Protein AF-A0A975QQ14-F1 (afdb_monomer_lite)

Structure (mmCIF, N/CA/C/O backbone):
data_AF-A0A975QQ14-F1
#
_entry.id   AF-A0A975QQ14-F1
#
loop_
_atom_site.group_PDB
_atom_site.id
_atom_site.type_symbol
_atom_site.label_atom_id
_atom_site.label_alt_id
_atom_site.label_comp_id
_atom_site.label_asym_id
_atom_site.label_entity_id
_atom_site.label_seq_id
_atom_site.pdbx_PDB_ins_code
_atom_site.Cartn_x
_atom_site.Cartn_y
_atom_site.Cartn_z
_atom_site.occupancy
_atom_site.B_iso_or_equiv
_atom_site.auth_seq_id
_atom_site.auth_comp_id
_atom_site.auth_asym_id
_atom_site.auth_atom_id
_atom_site.pdbx_PDB_model_num
ATOM 1 N N . MET A 1 1 ? 20.817 8.142 -42.019 1.00 62.75 1 MET A N 1
ATOM 2 C CA . MET A 1 1 ? 20.335 9.208 -41.110 1.00 62.75 1 MET A CA 1
ATOM 3 C C . MET A 1 1 ? 19.045 8.810 -40.383 1.00 62.75 1 MET A C 1
ATOM 5 O O . MET A 1 1 ? 19.084 8.703 -39.169 1.00 62.75 1 MET A O 1
ATOM 9 N N . LEU A 1 2 ? 17.953 8.478 -41.088 1.00 71.00 2 LEU A N 1
ATOM 10 C CA . LEU A 1 2 ? 16.637 8.171 -40.483 1.00 71.00 2 LEU A CA 1
ATOM 11 C C . LEU A 1 2 ? 16.588 6.920 -39.574 1.00 71.00 2 LEU A C 1
ATOM 13 O O . LEU A 1 2 ? 15.889 6.915 -38.569 1.00 71.00 2 LEU A O 1
ATOM 17 N N . GLN A 1 3 ? 17.365 5.876 -39.881 1.00 73.00 3 GLN A N 1
ATOM 18 C CA . GLN A 1 3 ? 17.420 4.628 -39.096 1.00 73.00 3 GLN A CA 1
ATOM 19 C C . GLN A 1 3 ? 17.860 4.849 -37.635 1.00 73.00 3 GLN A C 1
ATOM 21 O O . GLN A 1 3 ? 17.290 4.269 -36.715 1.00 73.00 3 GLN A O 1
ATOM 26 N N . PHE A 1 4 ? 18.842 5.729 -37.410 1.00 78.75 4 PHE A N 1
ATOM 27 C CA . PHE A 1 4 ? 19.365 6.033 -36.071 1.00 78.75 4 PHE A CA 1
ATOM 28 C C . PHE A 1 4 ? 18.338 6.795 -35.222 1.00 78.75 4 PHE A C 1
ATOM 30 O O . PHE A 1 4 ? 18.225 6.577 -34.019 1.00 78.75 4 PHE A O 1
ATOM 37 N N . GLN A 1 5 ? 17.543 7.649 -35.870 1.00 84.44 5 GLN A N 1
ATOM 38 C CA . GLN A 1 5 ? 16.475 8.424 -35.244 1.00 84.44 5 GLN A CA 1
ATOM 39 C C . GLN A 1 5 ? 15.338 7.535 -34.728 1.00 84.44 5 GLN A C 1
ATOM 41 O O . GLN A 1 5 ? 14.829 7.774 -33.636 1.00 84.44 5 GLN A O 1
ATOM 46 N N . ILE A 1 6 ? 14.978 6.486 -35.476 1.00 87.88 6 ILE A N 1
ATOM 47 C CA . ILE A 1 6 ? 13.914 5.547 -35.091 1.00 87.88 6 ILE A CA 1
ATOM 48 C C . ILE A 1 6 ? 14.301 4.789 -33.813 1.00 87.88 6 ILE A C 1
ATOM 50 O O . ILE A 1 6 ? 13.507 4.720 -32.879 1.00 87.88 6 ILE A O 1
ATOM 54 N N . TRP A 1 7 ? 15.537 4.289 -33.722 1.00 85.50 7 TRP A N 1
ATOM 55 C CA . TRP A 1 7 ? 16.033 3.606 -32.520 1.00 85.50 7 TRP A CA 1
ATOM 56 C C . TRP A 1 7 ? 16.075 4.514 -31.288 1.00 85.50 7 TRP A C 1
ATOM 58 O O . TRP A 1 7 ? 15.669 4.101 -30.202 1.00 85.50 7 TRP A O 1
ATOM 68 N N . LEU A 1 8 ? 16.517 5.762 -31.459 1.00 88.19 8 LEU A N 1
ATOM 69 C CA . LEU A 1 8 ? 16.557 6.757 -30.384 1.00 88.19 8 LEU A CA 1
ATOM 70 C C . LEU A 1 8 ? 15.144 7.079 -29.869 1.00 88.19 8 LEU A C 1
ATOM 72 O O . LEU A 1 8 ? 14.920 7.153 -28.662 1.00 88.19 8 LEU A O 1
ATOM 76 N N . PHE A 1 9 ? 14.177 7.192 -30.781 1.00 90.00 9 PHE A N 1
ATOM 77 C CA . PHE A 1 9 ? 12.775 7.431 -30.449 1.00 90.00 9 PHE A CA 1
ATOM 78 C C . PHE A 1 9 ? 12.156 6.265 -29.664 1.00 90.00 9 PHE A C 1
ATOM 80 O O . PHE A 1 9 ? 11.525 6.480 -28.628 1.00 90.00 9 PHE A O 1
ATOM 87 N N . VAL A 1 10 ? 12.398 5.025 -30.103 1.00 90.88 10 VAL A N 1
ATOM 88 C CA . VAL A 1 10 ? 11.944 3.815 -29.396 1.00 90.88 10 VAL A CA 1
ATOM 89 C C . VAL A 1 10 ? 12.548 3.744 -27.991 1.00 90.88 10 VAL A C 1
ATOM 91 O O . VAL A 1 10 ? 11.835 3.465 -27.027 1.00 90.88 10 VAL A O 1
ATOM 94 N N . LEU A 1 11 ? 13.837 4.055 -27.844 1.00 91.00 11 LEU A N 1
ATOM 95 C CA . LEU A 1 11 ? 14.526 4.013 -26.554 1.00 91.00 11 LEU A CA 1
ATOM 96 C C . LEU A 1 11 ? 13.965 5.052 -25.568 1.00 91.00 11 LEU A C 1
ATOM 98 O O . LEU A 1 11 ? 13.733 4.729 -24.403 1.00 91.00 11 LEU A O 1
ATOM 102 N N . ILE A 1 12 ? 13.670 6.267 -26.039 1.00 92.88 12 ILE A N 1
ATOM 103 C CA . ILE A 1 12 ? 13.040 7.320 -25.227 1.00 92.88 12 ILE A CA 1
ATOM 104 C C . ILE A 1 12 ? 11.629 6.913 -24.785 1.00 92.88 12 ILE A C 1
ATOM 106 O O . ILE A 1 12 ? 11.278 7.109 -23.620 1.00 92.88 12 ILE A O 1
ATOM 110 N N . ILE A 1 13 ? 10.825 6.319 -25.673 1.00 93.94 13 ILE A N 1
ATOM 111 C CA . ILE A 1 13 ? 9.484 5.825 -25.320 1.00 93.94 13 ILE A CA 1
ATOM 112 C C . ILE A 1 13 ? 9.572 4.782 -24.205 1.00 93.94 13 ILE A C 1
ATOM 114 O O . ILE A 1 13 ? 8.877 4.902 -23.194 1.00 93.94 13 ILE A O 1
ATOM 118 N N . VAL A 1 14 ? 10.460 3.796 -24.348 1.00 94.75 14 VAL A N 1
ATOM 119 C CA . VAL A 1 14 ? 10.649 2.745 -23.338 1.00 94.75 14 VAL A CA 1
ATOM 120 C C . VAL A 1 14 ? 11.091 3.350 -22.005 1.00 94.75 14 VAL A C 1
ATOM 122 O O . VAL A 1 14 ? 10.519 3.025 -20.964 1.00 94.75 14 VAL A O 1
ATOM 125 N N . LEU A 1 15 ? 12.045 4.283 -22.026 1.00 94.19 15 LEU A N 1
ATOM 126 C CA . LEU A 1 15 ? 12.518 4.958 -20.818 1.00 94.19 15 LEU A CA 1
ATOM 127 C C . LEU A 1 15 ? 11.388 5.734 -20.121 1.00 94.19 15 LEU A C 1
ATOM 129 O O . LEU A 1 15 ? 11.234 5.646 -18.905 1.00 94.19 15 LEU A O 1
ATOM 133 N N . THR A 1 16 ? 10.561 6.448 -20.886 1.00 94.38 16 THR A N 1
ATOM 134 C CA . THR A 1 16 ? 9.457 7.260 -20.349 1.00 94.38 16 THR A CA 1
ATOM 135 C C . THR A 1 16 ? 8.368 6.385 -19.731 1.00 94.38 16 THR A C 1
ATOM 137 O O . THR A 1 16 ? 7.823 6.732 -18.684 1.00 94.38 16 THR A O 1
ATOM 140 N N . ILE A 1 17 ? 8.092 5.217 -20.316 1.00 95.75 17 ILE A N 1
ATOM 141 C CA . ILE A 1 17 ? 7.165 4.230 -19.746 1.00 95.75 17 ILE A CA 1
ATOM 142 C C . ILE A 1 17 ? 7.700 3.700 -18.413 1.00 95.75 17 ILE A C 1
ATOM 144 O O . ILE A 1 17 ? 6.967 3.673 -17.424 1.00 95.75 17 ILE A O 1
ATOM 148 N N . VAL A 1 18 ? 8.981 3.327 -18.353 1.00 95.81 18 VAL A N 1
ATOM 149 C CA . VAL A 1 18 ? 9.604 2.823 -17.117 1.00 95.81 18 VAL A CA 1
ATOM 150 C C . VAL A 1 18 ? 9.567 3.888 -16.020 1.00 95.81 18 VAL A C 1
ATOM 152 O O . VAL A 1 18 ? 9.148 3.612 -14.894 1.00 95.81 18 VAL A O 1
ATOM 155 N N . VAL A 1 19 ? 9.942 5.122 -16.356 1.00 95.56 19 VAL A N 1
ATOM 156 C CA . VAL A 1 19 ? 9.913 6.259 -15.428 1.00 95.56 19 VAL A CA 1
ATOM 157 C C . VAL A 1 19 ? 8.481 6.570 -14.979 1.00 95.56 19 VAL A C 1
ATOM 159 O O . VAL A 1 19 ? 8.247 6.771 -13.786 1.00 95.56 19 VAL A O 1
ATOM 162 N N . GLY A 1 20 ? 7.508 6.534 -15.892 1.00 94.50 20 GLY A N 1
ATOM 163 C CA . GLY A 1 20 ? 6.093 6.758 -15.600 1.00 94.50 20 GLY A CA 1
ATOM 164 C C . GLY A 1 20 ? 5.497 5.706 -14.664 1.00 94.50 20 GLY A C 1
ATOM 165 O O . GLY A 1 20 ? 4.783 6.060 -13.726 1.00 94.50 20 GLY A O 1
ATOM 166 N N . ILE A 1 21 ? 5.841 4.428 -14.846 1.00 95.44 21 ILE A N 1
ATOM 167 C CA . ILE A 1 21 ? 5.401 3.344 -13.953 1.00 95.44 21 ILE A CA 1
ATOM 168 C C . ILE A 1 21 ? 6.005 3.516 -12.556 1.00 95.44 21 ILE A C 1
ATOM 170 O O . ILE A 1 21 ? 5.288 3.406 -11.559 1.00 95.44 21 ILE A O 1
ATOM 174 N N . LEU A 1 22 ? 7.304 3.819 -12.461 1.00 95.31 22 LEU A N 1
ATOM 175 C CA . LEU A 1 22 ? 7.982 4.008 -11.175 1.00 95.31 22 LEU A CA 1
ATOM 176 C C . LEU A 1 22 ? 7.406 5.197 -10.393 1.00 95.31 22 LEU A C 1
ATOM 178 O O . LEU A 1 22 ? 7.091 5.065 -9.205 1.00 95.31 22 LEU A O 1
ATOM 182 N N . LEU A 1 23 ? 7.218 6.336 -11.064 1.00 94.50 23 LEU A N 1
ATOM 183 C CA . LEU A 1 23 ? 6.596 7.523 -10.474 1.00 94.50 23 LEU A CA 1
ATOM 184 C C . LEU A 1 23 ? 5.133 7.268 -10.103 1.00 94.50 23 LEU A C 1
ATOM 186 O O . LEU A 1 23 ? 4.730 7.556 -8.973 1.00 94.50 23 LEU A O 1
ATOM 190 N N . GLY A 1 24 ? 4.355 6.669 -11.006 1.00 93.25 24 GLY A N 1
ATOM 191 C CA . GLY A 1 24 ? 2.949 6.339 -10.781 1.00 93.25 24 GLY A CA 1
ATOM 192 C C . GLY A 1 24 ? 2.753 5.411 -9.583 1.00 93.25 24 GLY A C 1
ATOM 193 O O . GLY A 1 24 ? 1.923 5.689 -8.717 1.00 93.25 24 GLY A O 1
ATOM 194 N N . PHE A 1 25 ? 3.574 4.364 -9.459 1.00 93.75 25 PHE A N 1
ATOM 195 C CA . PHE A 1 25 ? 3.528 3.443 -8.323 1.00 93.75 25 PHE A CA 1
ATOM 196 C C . PHE A 1 25 ? 3.860 4.135 -6.995 1.00 93.75 25 PHE A C 1
ATOM 198 O O . PHE A 1 25 ? 3.203 3.891 -5.977 1.00 93.75 25 PHE A O 1
ATOM 205 N N . PHE A 1 26 ? 4.869 5.010 -6.982 1.00 91.75 26 PHE A N 1
ATOM 206 C CA . PHE A 1 26 ? 5.273 5.705 -5.762 1.00 91.75 26 PHE A CA 1
ATOM 207 C C . PHE A 1 26 ? 4.194 6.680 -5.278 1.00 91.75 26 PHE A C 1
ATOM 209 O O . PHE A 1 26 ? 3.861 6.702 -4.087 1.00 91.75 26 PHE A O 1
ATOM 216 N N . ILE A 1 27 ? 3.612 7.434 -6.212 1.00 90.62 27 ILE A N 1
ATOM 217 C CA . ILE A 1 27 ? 2.510 8.360 -5.952 1.00 90.62 27 ILE A CA 1
ATOM 218 C C . ILE A 1 27 ? 1.289 7.580 -5.457 1.00 90.62 27 ILE A C 1
ATOM 220 O O . ILE A 1 27 ? 0.832 7.825 -4.339 1.00 90.62 27 ILE A O 1
ATOM 224 N N . ALA A 1 28 ? 0.817 6.586 -6.214 1.00 91.19 28 ALA A N 1
ATOM 225 C CA . ALA A 1 28 ? -0.349 5.781 -5.849 1.00 91.19 28 ALA A CA 1
ATOM 226 C C . ALA A 1 28 ? -0.201 5.158 -4.454 1.00 91.19 28 ALA A C 1
ATOM 228 O O . ALA A 1 28 ? -1.117 5.231 -3.634 1.00 91.19 28 ALA A O 1
ATOM 229 N N . ARG A 1 29 ? 0.986 4.631 -4.124 1.00 84.94 29 ARG A N 1
ATOM 230 C CA . ARG A 1 29 ? 1.266 4.079 -2.792 1.00 84.94 29 ARG A CA 1
ATOM 231 C C . ARG A 1 29 ? 1.134 5.123 -1.681 1.00 84.94 29 ARG A C 1
ATOM 233 O O . ARG A 1 29 ? 0.572 4.813 -0.629 1.00 84.94 29 ARG A O 1
ATOM 240 N N . LYS A 1 30 ? 1.668 6.332 -1.880 1.00 86.38 30 LYS A N 1
ATOM 241 C CA . LYS A 1 30 ? 1.597 7.414 -0.884 1.00 86.38 30 LYS A CA 1
ATOM 242 C C . LYS A 1 30 ? 0.154 7.879 -0.681 1.00 86.38 30 LYS A C 1
ATOM 244 O O . LYS A 1 30 ? -0.277 8.020 0.462 1.00 86.38 30 LYS A O 1
ATOM 249 N N . TYR A 1 31 ? -0.592 8.051 -1.771 1.00 86.00 31 TYR A N 1
ATOM 250 C CA . TYR A 1 31 ? -2.009 8.416 -1.724 1.00 86.00 31 TYR A CA 1
ATOM 251 C C . TYR A 1 31 ? -2.855 7.340 -1.039 1.00 86.00 31 TYR A C 1
ATOM 253 O O . TYR A 1 31 ? -3.642 7.671 -0.158 1.00 86.00 31 TYR A O 1
ATOM 261 N N . MET A 1 32 ? -2.634 6.058 -1.344 1.00 83.62 32 MET A N 1
ATOM 262 C CA . MET A 1 32 ? -3.353 4.950 -0.703 1.00 83.62 32 MET A CA 1
ATOM 263 C C . MET A 1 32 ? -3.102 4.905 0.809 1.00 83.62 32 MET A C 1
ATOM 265 O O . MET A 1 32 ? -4.033 4.748 1.592 1.00 83.62 32 MET A O 1
ATOM 269 N N . MET A 1 33 ? -1.850 5.083 1.242 1.00 81.44 33 MET A N 1
ATOM 270 C CA . MET A 1 33 ? -1.522 5.142 2.670 1.00 81.44 33 MET A CA 1
ATOM 271 C C . MET A 1 33 ? -2.168 6.335 3.374 1.00 81.44 33 MET A C 1
ATOM 273 O O . MET A 1 33 ? -2.577 6.194 4.522 1.00 81.44 33 MET A O 1
ATOM 277 N N . LYS A 1 34 ? -2.258 7.492 2.710 1.00 81.44 34 LYS A N 1
ATOM 278 C CA . LYS A 1 34 ? -2.945 8.666 3.257 1.00 81.44 34 LYS A CA 1
ATOM 279 C C . LYS A 1 34 ? -4.451 8.414 3.375 1.00 81.44 34 LYS A C 1
ATOM 281 O O . LYS A 1 34 ? -5.008 8.596 4.448 1.00 81.44 34 LYS A O 1
ATOM 286 N N . TYR A 1 35 ? -5.065 7.868 2.328 1.00 80.50 35 TYR A N 1
ATOM 287 C CA . TYR A 1 35 ? -6.484 7.514 2.321 1.00 80.50 35 TYR A CA 1
ATOM 288 C C . TYR A 1 35 ? -6.862 6.537 3.447 1.00 80.50 35 TYR A C 1
ATOM 290 O O . TYR A 1 35 ? -7.845 6.760 4.143 1.00 80.50 35 TYR A O 1
ATOM 298 N N . LEU A 1 36 ? -6.052 5.496 3.676 1.00 78.62 36 LEU A N 1
ATOM 299 C CA . LEU A 1 36 ? -6.280 4.517 4.749 1.00 78.62 36 LEU A CA 1
ATOM 300 C C . LEU A 1 36 ? -6.087 5.085 6.163 1.00 78.62 36 LEU A C 1
ATOM 302 O O . LEU A 1 36 ? -6.578 4.495 7.122 1.00 78.62 36 LEU A O 1
ATOM 306 N N . LYS A 1 37 ? -5.335 6.182 6.311 1.00 73.56 37 LYS A N 1
ATOM 307 C CA . LYS A 1 37 ? -5.213 6.902 7.588 1.00 73.56 37 LYS A CA 1
ATOM 308 C C . LYS A 1 37 ? -6.434 7.780 7.840 1.00 73.56 37 LYS A C 1
ATOM 310 O O . LYS A 1 37 ? -6.921 7.811 8.962 1.00 73.56 37 LYS A O 1
ATOM 315 N N . ASP A 1 38 ? -6.918 8.453 6.799 1.00 77.06 38 ASP A N 1
ATOM 316 C CA . ASP A 1 38 ? -8.066 9.358 6.890 1.00 77.06 38 ASP A CA 1
ATOM 317 C C . ASP A 1 38 ? -9.396 8.582 7.024 1.00 77.06 38 ASP A C 1
ATOM 319 O O . ASP A 1 38 ? -10.312 9.045 7.697 1.00 77.06 38 ASP A O 1
ATOM 323 N N . ASN A 1 39 ? -9.493 7.379 6.440 1.00 76.56 39 ASN A N 1
ATOM 324 C CA . ASN A 1 39 ? -10.613 6.444 6.599 1.00 76.56 39 ASN A CA 1
ATOM 325 C C . ASN A 1 39 ? -10.088 5.076 7.071 1.00 76.56 39 ASN A C 1
ATOM 327 O O . ASN A 1 39 ? -9.683 4.258 6.235 1.00 76.56 39 ASN A O 1
ATOM 331 N N . PRO A 1 40 ? -10.053 4.812 8.392 1.00 71.44 40 PRO A N 1
ATOM 332 C CA . PRO A 1 40 ? -9.469 3.587 8.918 1.00 71.44 40 PRO A CA 1
ATOM 333 C C . PRO A 1 40 ? -10.215 2.353 8.381 1.00 71.44 40 PRO A C 1
ATOM 335 O O . PRO A 1 40 ? -11.443 2.304 8.436 1.00 71.44 40 PRO A O 1
ATOM 338 N N . PRO A 1 41 ? -9.497 1.321 7.896 1.00 71.31 41 PRO A N 1
ATOM 339 C CA . PRO A 1 41 ? -10.113 0.144 7.277 1.00 71.31 41 PRO A CA 1
ATOM 340 C C . PRO A 1 41 ? -10.872 -0.747 8.270 1.00 71.31 41 PRO A C 1
ATOM 342 O O . PRO A 1 41 ? -11.589 -1.652 7.853 1.00 71.31 41 PRO A O 1
ATOM 345 N N . ILE A 1 42 ? -10.689 -0.531 9.575 1.00 77.88 42 ILE A N 1
ATOM 346 C CA . ILE A 1 42 ? -11.351 -1.288 10.633 1.00 77.88 42 ILE A CA 1
ATOM 347 C C . ILE A 1 42 ? -12.196 -0.317 11.455 1.00 77.88 42 ILE A C 1
ATOM 349 O O . ILE A 1 42 ? -11.663 0.609 12.061 1.00 77.88 42 ILE A O 1
ATOM 353 N N . THR A 1 43 ? -13.509 -0.544 11.461 1.00 82.38 43 THR A N 1
ATOM 354 C CA . THR A 1 43 ? -14.514 0.193 12.241 1.00 82.38 43 THR A CA 1
ATOM 355 C C . THR A 1 43 ? -15.100 -0.702 13.338 1.00 82.38 43 THR A C 1
ATOM 357 O O . THR A 1 43 ? -14.942 -1.925 13.303 1.00 82.38 43 THR A O 1
ATOM 360 N N . GLU A 1 44 ? -15.802 -0.114 14.313 1.00 82.62 44 GLU A N 1
ATOM 361 C CA . GLU A 1 44 ? -16.447 -0.867 15.405 1.00 82.62 44 GLU A CA 1
ATOM 362 C C . GLU A 1 44 ? -17.426 -1.935 14.878 1.00 82.62 44 GLU A C 1
ATOM 364 O O . GLU A 1 44 ? -17.453 -3.047 15.404 1.00 82.62 44 GLU A O 1
ATOM 369 N N . ASP A 1 45 ? -18.152 -1.649 13.793 1.00 86.06 45 ASP A N 1
ATOM 370 C CA . ASP A 1 45 ? -19.078 -2.594 13.153 1.00 86.06 45 ASP A CA 1
ATOM 371 C C . ASP A 1 45 ? -18.370 -3.750 12.444 1.00 86.06 45 ASP A C 1
ATOM 373 O O . ASP A 1 45 ? -18.827 -4.894 12.518 1.00 86.06 45 ASP A O 1
ATOM 377 N N . ILE A 1 46 ? -17.222 -3.495 11.806 1.00 87.00 46 ILE A N 1
ATOM 378 C CA . ILE A 1 46 ? -16.402 -4.566 11.224 1.00 87.00 46 ILE A CA 1
ATOM 379 C C . ILE A 1 46 ? -15.873 -5.466 12.341 1.00 87.00 46 ILE A C 1
ATOM 381 O O . ILE A 1 46 ? -15.934 -6.687 12.217 1.00 87.00 46 ILE A O 1
ATOM 385 N N . VAL A 1 47 ? -15.418 -4.892 13.460 1.00 87.75 47 VAL A N 1
ATOM 386 C CA . VAL A 1 47 ? -14.959 -5.669 14.624 1.00 87.75 47 VAL A CA 1
ATOM 387 C C . VAL A 1 47 ? -16.102 -6.454 15.261 1.00 87.75 47 VAL A C 1
ATOM 389 O O . VAL A 1 47 ? -15.922 -7.624 15.603 1.00 87.75 47 VAL A O 1
ATOM 392 N N . ARG A 1 48 ? -17.290 -5.856 15.383 1.00 87.00 48 ARG A N 1
ATOM 393 C CA . ARG A 1 48 ? -18.497 -6.542 15.856 1.00 87.00 48 ARG A CA 1
ATOM 394 C C . ARG A 1 48 ? -18.821 -7.732 14.961 1.00 87.00 48 ARG A C 1
ATOM 396 O O . ARG A 1 48 ? -19.025 -8.829 15.473 1.00 87.00 48 ARG A O 1
ATOM 403 N N . THR A 1 49 ? -18.821 -7.527 13.647 1.00 88.81 49 THR A N 1
ATOM 404 C CA . THR A 1 49 ? -19.132 -8.567 12.661 1.00 88.81 49 THR A CA 1
ATOM 405 C C . THR A 1 49 ? -18.065 -9.660 12.653 1.00 88.81 49 THR A C 1
ATOM 407 O O . THR A 1 49 ? -18.411 -10.835 12.666 1.00 88.81 49 THR A O 1
ATOM 410 N N . MET A 1 50 ? -16.778 -9.308 12.735 1.00 86.94 50 MET A N 1
ATOM 411 C CA . MET A 1 50 ? -15.679 -10.271 12.881 1.00 86.94 50 MET A CA 1
ATOM 412 C C . MET A 1 50 ? -15.830 -11.127 14.142 1.00 86.94 50 MET A C 1
ATOM 414 O O . MET A 1 50 ? -15.681 -12.344 14.081 1.00 86.94 50 MET A O 1
ATOM 418 N N . MET A 1 51 ? -16.151 -10.521 15.289 1.00 85.06 51 MET A N 1
ATOM 419 C CA . MET A 1 51 ? -16.349 -11.276 16.533 1.00 85.06 51 MET A CA 1
ATOM 420 C C . MET A 1 51 ? -17.623 -12.126 16.498 1.00 85.06 51 MET A C 1
ATOM 422 O O . MET A 1 51 ? -17.608 -13.260 16.979 1.00 85.06 51 MET A O 1
ATOM 426 N N . ALA A 1 52 ? -18.691 -11.616 15.885 1.00 88.88 52 ALA A N 1
ATOM 427 C CA . ALA A 1 52 ? -19.936 -12.349 15.688 1.00 88.88 52 ALA A CA 1
ATOM 428 C C . ALA A 1 52 ? -19.746 -13.563 14.761 1.00 88.88 52 ALA A C 1
ATOM 430 O O . ALA A 1 52 ? -20.274 -14.634 15.052 1.00 88.88 52 ALA A O 1
ATOM 431 N N . GLN A 1 53 ? -18.928 -13.442 13.707 1.00 86.56 53 GLN A N 1
ATOM 432 C CA . GLN A 1 53 ? -18.552 -14.562 12.831 1.00 86.56 53 GLN A CA 1
ATOM 433 C C . GLN A 1 53 ? -17.817 -15.681 13.580 1.00 86.56 53 GLN A C 1
ATOM 435 O O . GLN A 1 53 ? -17.903 -16.841 13.191 1.00 86.56 53 GLN A O 1
ATOM 440 N N . MET A 1 54 ? -17.136 -15.363 14.683 1.00 85.12 54 MET A N 1
ATOM 441 C CA . MET A 1 54 ? -16.477 -16.349 15.546 1.00 85.12 54 MET A CA 1
ATOM 442 C C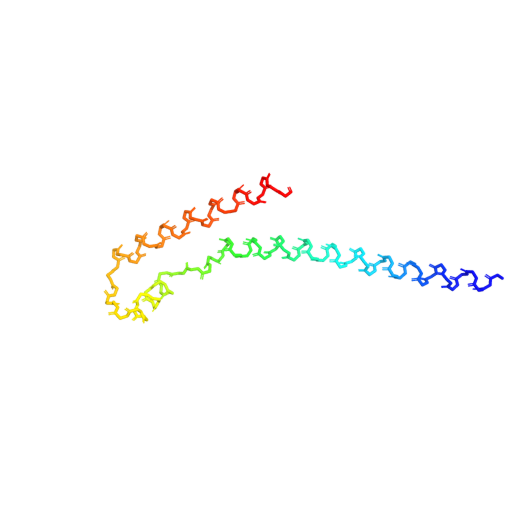 . MET A 1 54 ? -17.425 -16.990 16.577 1.00 85.12 54 MET A C 1
ATOM 444 O O . MET A 1 54 ? -16.960 -17.652 17.504 1.00 85.12 54 MET A O 1
ATOM 448 N N . GLY A 1 55 ? -18.741 -16.774 16.466 1.00 81.81 55 GLY A N 1
ATOM 449 C CA . GLY A 1 55 ? -19.740 -17.342 17.378 1.00 81.81 55 GLY A CA 1
ATOM 450 C C . GLY A 1 55 ? -19.748 -16.707 18.772 1.00 81.81 55 GLY A C 1
ATOM 451 O O . GLY A 1 55 ? -20.328 -17.262 19.703 1.00 81.81 55 GLY A O 1
ATOM 452 N N . ARG A 1 56 ? -19.101 -15.547 18.943 1.00 76.38 56 ARG A N 1
ATOM 453 C CA . ARG A 1 56 ? -19.125 -14.778 20.192 1.00 76.38 56 ARG A CA 1
ATOM 454 C C . ARG A 1 56 ? -20.130 -13.646 20.079 1.00 76.38 56 ARG A C 1
ATOM 456 O O . ARG A 1 56 ? -20.073 -12.880 19.127 1.00 76.38 56 ARG A O 1
ATOM 463 N N . THR A 1 57 ? -20.993 -13.484 21.078 1.00 77.69 57 THR A N 1
ATOM 464 C CA . THR A 1 57 ? -21.828 -12.284 21.224 1.00 77.69 57 THR A CA 1
ATOM 465 C C . THR A 1 57 ? -20.939 -11.112 21.657 1.00 77.69 57 THR A C 1
ATOM 467 O O . THR A 1 57 ? -20.451 -11.113 22.792 1.00 77.69 57 THR A O 1
ATOM 470 N N . PRO A 1 58 ? -20.664 -10.133 20.782 1.00 76.62 58 PRO A N 1
ATOM 471 C CA . PRO A 1 58 ? -19.706 -9.077 21.081 1.00 76.62 58 PRO A CA 1
ATOM 472 C C . PRO A 1 58 ? -20.272 -8.099 22.121 1.00 76.62 58 PRO A C 1
ATOM 474 O O . PRO A 1 58 ? -21.352 -7.545 21.934 1.00 76.62 58 PRO A O 1
ATOM 477 N N . SER A 1 59 ? -19.531 -7.849 23.206 1.00 85.25 59 SER A N 1
ATOM 478 C CA . SER A 1 59 ? -19.818 -6.748 24.138 1.00 85.25 59 SER A CA 1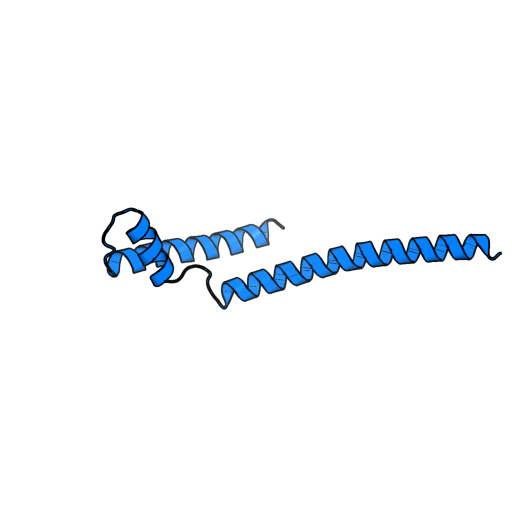
ATOM 479 C C . SER A 1 59 ? -19.162 -5.451 23.650 1.00 85.25 59 SER A C 1
ATOM 481 O O . SER A 1 59 ? -17.990 -5.467 23.269 1.00 85.25 59 SER A O 1
ATOM 483 N N . GLU A 1 60 ? -19.856 -4.310 23.739 1.00 85.44 60 GLU A N 1
ATOM 484 C CA . GLU A 1 60 ? -19.335 -2.980 23.352 1.00 85.44 60 GLU A CA 1
ATOM 485 C C . GLU A 1 60 ? -17.953 -2.667 23.945 1.00 85.44 60 GLU A C 1
ATOM 487 O O . GLU A 1 60 ? -17.100 -2.052 23.304 1.00 85.44 60 GLU A O 1
ATOM 492 N N . LYS A 1 61 ? -17.701 -3.113 25.181 1.00 86.94 61 LYS A N 1
ATOM 493 C CA . LYS A 1 61 ? -16.413 -2.901 25.855 1.00 86.94 61 LYS A CA 1
ATOM 494 C C . LYS A 1 61 ? -15.288 -3.700 25.194 1.00 86.94 61 LYS A C 1
ATOM 496 O O . LYS A 1 61 ? -14.186 -3.182 25.029 1.00 86.94 61 LYS A O 1
ATOM 501 N N . GLN A 1 62 ? -15.574 -4.936 24.785 1.00 83.44 62 GLN A N 1
ATOM 502 C CA . GLN A 1 62 ? -14.615 -5.790 24.084 1.00 83.44 62 GLN A CA 1
ATOM 503 C C . GLN A 1 62 ? -14.335 -5.263 22.675 1.00 83.44 62 GLN A C 1
ATOM 505 O O . GLN A 1 62 ? -13.173 -5.212 22.281 1.00 83.44 62 GLN A O 1
ATOM 510 N N . VAL A 1 63 ? -15.360 -4.783 21.957 1.00 88.44 63 VAL A N 1
ATOM 511 C CA . VAL A 1 63 ? -15.198 -4.121 20.647 1.00 88.44 63 VAL A CA 1
ATOM 512 C 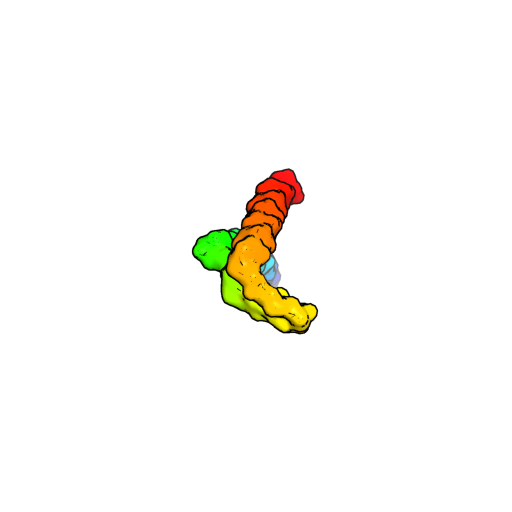C . VAL A 1 63 ? -14.226 -2.949 20.755 1.00 88.44 63 VAL A C 1
ATOM 514 O O . VAL A 1 63 ? -13.238 -2.904 20.023 1.00 88.44 63 VAL A O 1
ATOM 517 N N . ARG A 1 64 ? -14.431 -2.047 21.723 1.00 89.94 64 ARG A N 1
ATOM 518 C CA . ARG A 1 64 ? -13.541 -0.890 21.929 1.00 89.94 64 ARG A CA 1
ATOM 519 C C . ARG A 1 64 ? -12.118 -1.294 22.317 1.00 89.94 64 ARG A C 1
ATOM 521 O O . ARG A 1 64 ? -11.159 -0.684 21.846 1.00 89.94 64 ARG A O 1
ATOM 528 N N . GLN A 1 65 ? -11.959 -2.327 23.145 1.00 88.88 65 GLN A N 1
ATOM 529 C CA . GLN A 1 65 ? -10.639 -2.838 23.526 1.00 88.88 65 GLN A CA 1
ATOM 530 C C . GLN A 1 65 ? -9.887 -3.420 22.320 1.00 88.88 65 GLN A C 1
ATOM 532 O O . GLN A 1 65 ? -8.698 -3.149 22.142 1.00 88.88 65 GLN A O 1
ATOM 537 N N . VAL A 1 66 ? -10.583 -4.172 21.467 1.00 88.38 66 VAL A N 1
ATOM 538 C CA . VAL A 1 66 ? -10.018 -4.727 20.232 1.00 88.38 66 VAL A CA 1
ATOM 539 C C . VAL A 1 66 ? -9.665 -3.608 19.253 1.00 88.38 66 VAL A C 1
ATOM 541 O O . VAL A 1 66 ? -8.533 -3.566 18.777 1.00 88.38 66 VAL A O 1
ATOM 544 N N . MET A 1 67 ? -10.564 -2.649 19.029 1.00 88.31 67 MET A N 1
ATOM 545 C CA . MET A 1 67 ? -10.311 -1.473 18.187 1.00 88.31 67 MET A CA 1
ATOM 546 C C . MET A 1 67 ? -9.067 -0.694 18.629 1.00 88.31 67 MET A C 1
ATOM 548 O O . MET A 1 67 ? -8.225 -0.345 17.803 1.00 88.31 67 MET A O 1
ATOM 552 N N . LYS A 1 68 ? -8.889 -0.486 19.940 1.00 87.75 68 LYS A N 1
ATOM 553 C CA . LYS A 1 68 ? -7.699 0.178 20.493 1.00 87.75 68 LYS A CA 1
ATOM 554 C C . LYS A 1 68 ? -6.406 -0.598 20.205 1.00 87.75 68 LYS A C 1
ATOM 556 O O . LYS A 1 68 ? -5.401 0.010 19.842 1.00 87.75 68 LYS A O 1
ATOM 561 N N . ASN A 1 69 ? -6.434 -1.926 20.335 1.00 86.56 69 ASN A N 1
ATOM 562 C CA . ASN A 1 69 ? -5.287 -2.794 20.034 1.00 86.56 69 ASN A CA 1
ATOM 563 C C . ASN A 1 69 ? -4.963 -2.859 18.535 1.00 86.56 69 ASN A C 1
ATOM 565 O O . ASN A 1 69 ? -3.815 -3.070 18.148 1.00 86.56 69 ASN A O 1
ATOM 569 N N . ILE A 1 70 ? -5.977 -2.707 17.689 1.00 85.25 70 ILE A N 1
ATOM 570 C CA . ILE A 1 70 ? -5.835 -2.675 16.237 1.00 85.25 70 ILE A CA 1
ATOM 571 C C . ILE A 1 70 ? -5.211 -1.345 15.795 1.00 85.25 70 ILE A C 1
ATOM 573 O O . ILE A 1 70 ? -4.225 -1.345 15.053 1.00 85.25 70 ILE A O 1
ATOM 577 N N . ASN A 1 71 ? -5.717 -0.218 16.303 1.00 82.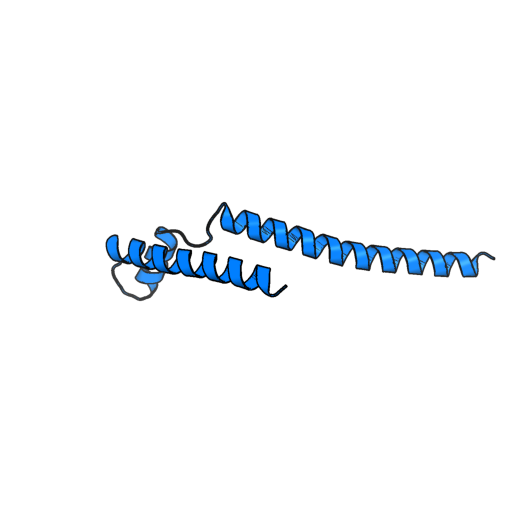31 71 ASN A N 1
ATOM 578 C CA . ASN A 1 71 ? -5.186 1.111 15.989 1.00 82.31 71 ASN A CA 1
ATOM 579 C C . ASN A 1 71 ? -3.714 1.251 16.400 1.00 82.31 71 ASN A C 1
ATOM 581 O O . ASN A 1 71 ? -2.896 1.704 15.599 1.00 82.31 71 ASN A O 1
ATOM 585 N N . SER A 1 72 ? -3.342 0.769 17.591 1.00 79.94 72 SER A N 1
ATOM 586 C CA . SER A 1 72 ? -1.946 0.808 18.047 1.00 79.94 72 SER A CA 1
ATOM 587 C C . SER A 1 72 ? -1.002 -0.015 17.156 1.00 79.94 72 SER A C 1
ATOM 589 O O . SER A 1 72 ? 0.138 0.388 16.914 1.00 79.94 72 SER A O 1
ATOM 591 N N . GLN A 1 73 ? -1.469 -1.136 16.592 1.00 78.88 73 GLN A N 1
ATOM 592 C CA . GLN A 1 73 ? -0.690 -1.928 15.635 1.00 78.88 73 GLN A CA 1
ATOM 593 C C . GLN A 1 73 ? -0.528 -1.236 14.276 1.00 78.88 73 GLN A C 1
ATOM 595 O O . GLN A 1 73 ? 0.554 -1.321 13.680 1.00 78.88 73 GLN A O 1
ATOM 600 N N . TYR A 1 74 ? -1.563 -0.554 13.774 1.00 75.81 74 TYR A N 1
ATOM 601 C CA . TYR A 1 74 ? -1.483 0.189 12.512 1.00 75.81 74 TYR A CA 1
ATOM 602 C C . TYR A 1 74 ? -0.520 1.375 12.599 1.00 75.81 74 TYR A C 1
ATOM 604 O O . TYR A 1 74 ? 0.298 1.563 11.690 1.00 75.81 74 TYR A O 1
ATOM 612 N N . GLU A 1 75 ? -0.541 2.128 13.699 1.00 66.62 75 GLU A N 1
ATOM 613 C CA . GLU A 1 75 ? 0.399 3.231 13.930 1.00 66.62 75 GLU A CA 1
ATOM 614 C C . GLU A 1 75 ? 1.845 2.730 14.048 1.00 66.62 75 GLU A C 1
ATOM 616 O O . GLU A 1 75 ? 2.743 3.236 13.365 1.00 66.62 75 GLU A O 1
ATOM 621 N N . PHE A 1 76 ? 2.072 1.657 14.812 1.00 60.25 76 PHE A N 1
ATOM 622 C CA . PHE A 1 76 ? 3.402 1.069 14.984 1.00 60.25 76 PHE A CA 1
ATOM 623 C C . PHE A 1 76 ? 3.977 0.498 13.674 1.00 60.25 76 PHE A C 1
ATOM 625 O O . PHE A 1 76 ? 5.156 0.701 13.362 1.00 60.25 76 PHE A O 1
ATOM 632 N N . LYS A 1 77 ? 3.155 -0.180 12.853 1.00 59.00 77 LYS A N 1
ATOM 633 C CA . LYS A 1 77 ? 3.577 -0.657 11.521 1.00 59.00 77 LYS A CA 1
ATOM 634 C C . LYS A 1 77 ? 3.890 0.496 10.571 1.00 59.00 77 LYS A C 1
ATOM 636 O O . LYS A 1 77 ? 4.825 0.369 9.781 1.00 59.00 77 LYS A O 1
ATOM 641 N N . SER A 1 78 ? 3.143 1.595 10.643 1.00 58.25 78 SER A N 1
ATOM 642 C CA . SER A 1 78 ? 3.376 2.783 9.815 1.00 58.25 78 SER A CA 1
ATOM 643 C C . SER A 1 78 ? 4.723 3.432 10.149 1.00 58.25 78 SER A C 1
ATOM 645 O O . SER A 1 78 ? 5.544 3.617 9.251 1.00 58.25 78 SER A O 1
ATOM 647 N N . ALA A 1 79 ? 5.007 3.646 11.439 1.00 58.53 79 ALA A N 1
ATOM 648 C CA . ALA A 1 79 ? 6.254 4.252 11.912 1.00 58.53 79 ALA A CA 1
ATOM 649 C C . ALA A 1 79 ? 7.502 3.387 11.636 1.00 58.53 79 ALA A C 1
ATOM 651 O O . ALA A 1 79 ? 8.577 3.904 11.327 1.00 58.53 79 ALA A O 1
ATOM 652 N N . LYS A 1 80 ? 7.384 2.053 11.704 1.00 53.56 80 LYS A N 1
ATOM 653 C CA . LYS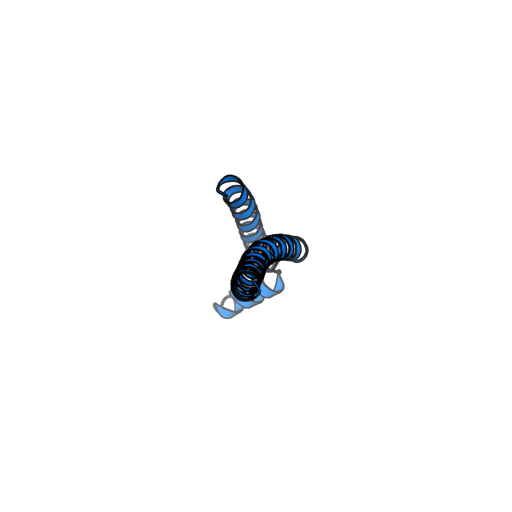 A 1 80 ? 8.517 1.138 11.463 1.00 53.56 80 LYS A CA 1
ATOM 654 C C . LYS A 1 80 ? 8.810 0.915 9.972 1.00 53.56 80 LYS A C 1
ATOM 656 O O . LYS A 1 80 ? 9.950 0.632 9.612 1.00 53.56 80 LYS A O 1
ATOM 661 N N . LYS A 1 81 ? 7.802 1.034 9.097 1.00 53.38 81 LYS A N 1
ATOM 662 C CA . LYS A 1 81 ? 7.941 0.847 7.638 1.00 53.38 81 LYS A CA 1
ATOM 663 C C . LYS A 1 81 ? 8.471 2.099 6.933 1.00 53.38 81 LYS A C 1
ATOM 665 O O . LYS A 1 81 ? 9.074 1.959 5.877 1.00 53.38 81 LYS A O 1
ATOM 670 N N . GLU A 1 82 ? 8.277 3.279 7.522 1.00 53.84 82 GLU A N 1
ATOM 671 C CA . GLU A 1 82 ? 8.862 4.551 7.072 1.00 53.84 82 GLU A CA 1
ATOM 672 C C . GLU A 1 82 ? 10.355 4.660 7.425 1.00 53.84 82 GLU A C 1
ATOM 674 O O . GLU A 1 82 ? 11.128 5.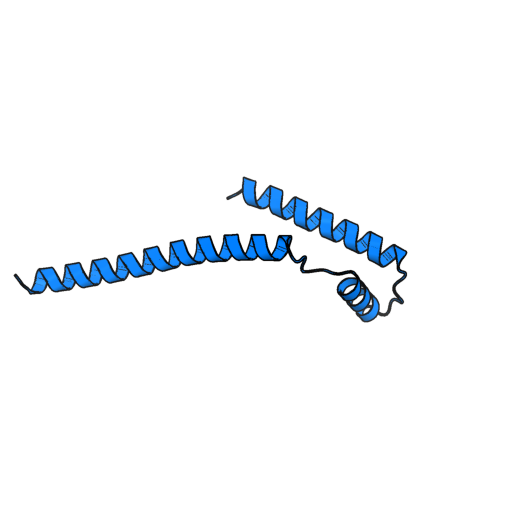166 6.627 1.00 53.84 82 GLU A O 1
ATOM 679 N N . LYS A 1 83 ? 10.800 4.077 8.550 1.00 48.53 83 LYS A N 1
ATOM 680 C CA . LYS A 1 83 ? 12.230 4.024 8.925 1.00 48.53 83 LYS A CA 1
ATOM 681 C C . LYS A 1 83 ? 13.059 2.944 8.212 1.00 48.53 83 LYS A C 1
ATOM 683 O O . LYS A 1 83 ? 14.276 2.939 8.344 1.00 48.53 83 LYS A O 1
ATOM 688 N N . LYS A 1 84 ? 12.421 1.991 7.522 1.00 47.25 84 LYS A N 1
ATOM 689 C CA . LYS A 1 84 ? 13.089 0.853 6.851 1.00 47.25 84 LYS A CA 1
ATOM 690 C C . LYS A 1 84 ? 13.064 0.964 5.318 1.00 47.25 84 LYS A C 1
ATOM 692 O O . LYS A 1 84 ? 13.372 -0.018 4.647 1.00 47.25 84 LYS A O 1
ATOM 697 N N . LYS A 1 85 ? 12.610 2.088 4.761 1.00 47.53 85 LYS A N 1
ATOM 698 C CA . LYS A 1 85 ? 12.466 2.281 3.318 1.00 47.53 85 LYS A CA 1
ATOM 699 C C . LYS A 1 85 ? 13.323 3.437 2.838 1.00 47.53 85 LYS A C 1
ATOM 701 O O . LYS A 1 85 ? 13.443 4.405 3.613 1.00 47.53 85 LYS A O 1
#

Foldseek 3Di:
DVVVVVVVVVVVVVVVVVVCVVVVVVVVVVVVLVVCVVPPPDDLVNLCVVCVVVVDNDDSVNSVVVVVVVVVVSVVCVVVVVVVD

Sequence (85 aa):
MLQFQIWLFVLIIVLTIVVGILLGFFIARKYMMKYLKDNPPITEDIVRTMMAQMGRTPSEKQVRQVMKNINSQYEFKSAKKEKKK

Secondary structure (DSSP, 8-state):
-HHHHHHHHHHHHHHHHHHHHHHHHHHHHHHHHHHHHHS-S--HHHHHHHHHHTT----HHHHHHHHHHHHHHHHHHHHHHHTT-

Radius of gyration: 23.21 Å; chains: 1; bounding box: 42×27×67 Å

pLDDT: mean 81.49, std 12.28, range [47.25, 95.81]